Protein AF-A0A840E6S6-F1 (afdb_monomer_lite)

Secondary structure (DSSP, 8-state):
-EEEE-TTT--EEEEETTEEEEEES---S-EEEEEEETTEEEEEEEEEEETTEEEEEEEE-SSS--HHHHHHHHHHHHHHHHHHHHHHHHHHHHHHHHHHHHHHHH-

Organism: NCBI:txid1835722

Structure (mmCIF, N/CA/C/O backbone):
data_AF-A0A840E6S6-F1
#
_entry.id   AF-A0A840E6S6-F1
#
loop_
_atom_site.group_PDB
_atom_site.id
_atom_site.type_symbol
_atom_site.label_atom_id
_atom_site.label_alt_id
_atom_site.label_comp_id
_atom_site.label_asym_id
_atom_site.label_entity_id
_atom_site.label_seq_id
_atom_site.pdbx_PDB_ins_code
_atom_site.Cartn_x
_atom_site.Cartn_y
_atom_site.Cartn_z
_atom_site.occupancy
_atom_site.B_iso_or_equiv
_atom_site.auth_seq_id
_atom_site.auth_comp_id
_atom_site.auth_asym_id
_atom_site.auth_atom_id
_atom_site.pdbx_PDB_model_num
ATOM 1 N N . MET A 1 1 ? -13.758 -4.160 1.257 1.00 87.12 1 MET A N 1
ATOM 2 C CA . MET A 1 1 ? -13.122 -3.766 2.530 1.00 87.12 1 MET A CA 1
ATOM 3 C C . MET A 1 1 ? -13.867 -2.567 3.074 1.00 87.12 1 MET A C 1
ATOM 5 O O . MET A 1 1 ? -14.238 -1.713 2.278 1.00 87.12 1 MET A O 1
ATOM 9 N N . GLY A 1 2 ? -14.141 -2.532 4.372 1.00 90.69 2 GLY A N 1
ATOM 10 C CA . GLY A 1 2 ? -14.861 -1.437 5.012 1.00 90.69 2 GLY A CA 1
ATOM 11 C C . GLY A 1 2 ? -14.272 -1.117 6.377 1.00 90.69 2 GLY A C 1
ATOM 12 O O . GLY A 1 2 ? -13.801 -2.010 7.081 1.00 90.69 2 GLY A O 1
ATOM 13 N N . LEU A 1 3 ? -14.276 0.169 6.712 1.00 94.06 3 LEU A N 1
ATOM 14 C CA . LEU A 1 3 ? -13.801 0.714 7.974 1.00 94.06 3 LEU A CA 1
ATOM 15 C C . LEU A 1 3 ? -14.985 1.365 8.682 1.00 94.06 3 LEU A C 1
ATOM 17 O O . LEU A 1 3 ? -15.647 2.236 8.122 1.00 94.06 3 LEU A O 1
ATOM 21 N N . PHE A 1 4 ? -15.230 0.954 9.916 1.00 94.38 4 PHE A N 1
ATOM 22 C CA . PHE A 1 4 ? -16.108 1.655 10.834 1.00 94.38 4 PHE A CA 1
ATOM 23 C C . PHE A 1 4 ? -15.252 2.364 11.877 1.00 94.38 4 PHE A C 1
ATOM 25 O O . PHE A 1 4 ? -14.385 1.733 12.479 1.00 94.38 4 PHE A O 1
ATOM 32 N N . HIS A 1 5 ? -15.519 3.650 12.095 1.00 94.38 5 HIS A N 1
ATOM 33 C CA . HIS A 1 5 ? -14.901 4.448 13.145 1.00 94.38 5 HIS A CA 1
ATOM 34 C C . HIS A 1 5 ? -15.997 5.184 13.922 1.00 94.38 5 HIS A C 1
ATOM 36 O O . HIS A 1 5 ? -16.735 5.994 13.361 1.00 94.38 5 HIS A O 1
ATOM 42 N N . GLY A 1 6 ? -16.174 4.831 15.195 1.00 91.56 6 GLY A N 1
ATOM 43 C CA . GLY A 1 6 ? -17.267 5.354 16.012 1.00 91.56 6 GLY A CA 1
ATOM 44 C C . GLY A 1 6 ? -17.044 6.805 16.441 1.00 91.56 6 GLY A C 1
ATOM 45 O O . GLY A 1 6 ? -16.104 7.083 17.163 1.00 91.56 6 GLY A O 1
ATOM 46 N N . ASP A 1 7 ? -17.963 7.710 16.118 1.00 85.75 7 ASP A N 1
ATOM 47 C CA . ASP A 1 7 ? -17.850 9.151 16.417 1.00 85.75 7 ASP A CA 1
ATOM 48 C C . ASP A 1 7 ? -17.688 9.488 17.920 1.00 85.75 7 ASP A C 1
ATOM 50 O O . ASP A 1 7 ? -16.918 10.358 18.310 1.00 85.75 7 ASP A O 1
ATOM 54 N N . LYS A 1 8 ? -18.355 8.751 18.818 1.00 86.38 8 LYS A N 1
ATOM 55 C CA . LYS A 1 8 ? -18.269 9.005 20.274 1.00 86.38 8 LYS A CA 1
ATOM 56 C C . LYS A 1 8 ? -17.252 8.128 20.992 1.00 86.38 8 LYS A C 1
ATOM 58 O O . LYS A 1 8 ? -16.564 8.579 21.901 1.00 86.38 8 LYS A O 1
ATOM 63 N N . THR A 1 9 ? -17.215 6.849 20.632 1.00 90.44 9 THR A N 1
ATOM 64 C CA . THR A 1 9 ? -16.385 5.844 21.309 1.00 90.44 9 THR A CA 1
ATOM 65 C C . THR A 1 9 ? -15.012 5.691 20.667 1.00 90.44 9 THR A C 1
ATOM 67 O O . THR A 1 9 ? -14.121 5.094 21.268 1.00 90.44 9 THR A O 1
ATOM 70 N N . GLN A 1 10 ? -14.842 6.211 19.447 1.00 92.00 10 GLN A N 1
ATOM 71 C CA . GLN A 1 10 ? -13.623 6.115 18.645 1.00 92.00 10 GLN A CA 1
ATOM 72 C C . GLN A 1 10 ? -13.163 4.654 18.518 1.00 92.00 10 GLN A C 1
ATOM 74 O O . GLN A 1 10 ? -11.986 4.322 18.550 1.00 92.00 10 GLN A O 1
ATOM 79 N N . HIS A 1 11 ? -14.124 3.726 18.471 1.00 95.50 11 HIS A N 1
ATOM 80 C CA . HIS A 1 11 ? -13.852 2.315 18.228 1.00 95.50 11 HIS A CA 1
ATOM 81 C C . HIS A 1 11 ? -13.716 2.090 16.730 1.00 95.50 11 HIS A C 1
ATOM 83 O O . HIS A 1 11 ? -14.556 2.552 15.954 1.00 95.50 11 HIS A O 1
ATOM 89 N N . VAL A 1 12 ? -12.681 1.357 16.346 1.00 96.19 12 VAL A N 1
ATOM 90 C CA . VAL A 1 12 ? -12.378 1.002 14.970 1.00 96.19 12 VAL A CA 1
ATOM 91 C C . VAL A 1 12 ? -12.694 -0.466 14.741 1.00 96.19 12 VAL A C 1
ATOM 93 O O . VAL A 1 12 ? -12.271 -1.342 15.495 1.00 96.19 12 VAL A O 1
ATOM 96 N N . VAL A 1 13 ? -13.410 -0.735 13.655 1.00 96.00 13 VAL A N 1
ATOM 97 C CA . VAL A 1 13 ? -13.592 -2.082 13.117 1.00 96.00 13 VAL A CA 1
ATOM 98 C C . VAL A 1 13 ? -13.242 -2.050 11.640 1.00 96.00 13 VAL A C 1
ATOM 100 O O . VAL A 1 13 ? -13.873 -1.344 10.856 1.00 96.00 13 VAL A O 1
ATOM 103 N N . LEU A 1 14 ? -12.246 -2.838 11.253 1.00 94.75 14 LEU A N 1
ATOM 104 C CA . LEU A 1 14 ? -11.876 -3.055 9.862 1.00 94.75 14 LEU A CA 1
ATOM 105 C C . LEU A 1 14 ? -12.342 -4.444 9.443 1.00 94.75 14 LEU A C 1
ATOM 107 O O . LEU A 1 14 ? -12.051 -5.438 10.116 1.00 94.75 14 LEU A O 1
ATOM 111 N N . HIS A 1 15 ? -13.047 -4.524 8.320 1.00 93.06 15 HIS A N 1
ATOM 112 C CA . HIS A 1 15 ? -13.541 -5.787 7.789 1.00 93.06 15 HIS A CA 1
ATOM 113 C C . HIS A 1 15 ? -13.269 -5.944 6.290 1.00 93.06 15 HIS A C 1
ATOM 115 O O . HIS A 1 15 ? -13.278 -4.989 5.506 1.00 93.06 15 HIS A O 1
ATOM 121 N N . CYS A 1 16 ? -13.071 -7.192 5.877 1.00 89.69 16 CYS A N 1
ATOM 122 C CA . CYS A 1 16 ? -12.793 -7.603 4.509 1.00 89.69 16 CYS A CA 1
ATOM 123 C C . CYS A 1 16 ? -13.704 -8.780 4.158 1.00 89.69 16 CYS A C 1
ATOM 125 O O . CYS A 1 16 ? -13.657 -9.796 4.844 1.00 89.69 16 CYS A O 1
ATOM 127 N N . ASN A 1 17 ? -14.525 -8.641 3.108 1.00 84.25 17 ASN A N 1
ATOM 128 C CA . ASN A 1 17 ? -15.438 -9.685 2.611 1.00 84.25 17 ASN A CA 1
ATOM 129 C C . ASN A 1 17 ? -16.184 -10.405 3.754 1.00 84.25 17 ASN A C 1
ATOM 131 O O . ASN A 1 17 ? -16.044 -11.609 3.946 1.00 84.25 17 ASN A O 1
ATOM 135 N N . ASP A 1 18 ? -16.898 -9.621 4.566 1.00 85.19 18 ASP A N 1
ATOM 136 C CA . ASP A 1 18 ? -17.703 -10.064 5.717 1.00 85.19 18 ASP A CA 1
ATOM 137 C C . ASP A 1 18 ? -16.940 -10.641 6.921 1.00 85.19 18 ASP A C 1
ATOM 139 O O . ASP A 1 18 ? -17.551 -11.089 7.891 1.00 85.19 18 ASP A O 1
ATOM 143 N N . ARG A 1 19 ? -15.603 -10.582 6.923 1.00 88.88 19 ARG A N 1
ATOM 144 C CA . ARG A 1 19 ? -14.775 -10.963 8.075 1.00 88.88 19 ARG A CA 1
ATOM 145 C C . ARG A 1 19 ? -14.144 -9.745 8.719 1.00 88.88 19 ARG A C 1
ATOM 147 O O . ARG A 1 19 ? -13.518 -8.937 8.038 1.00 88.88 19 ARG A O 1
ATOM 154 N N . VAL A 1 20 ? -14.262 -9.634 10.038 1.00 92.50 20 VAL A N 1
ATOM 155 C CA . VAL A 1 20 ? -13.512 -8.638 10.810 1.00 92.50 20 VAL A CA 1
ATOM 156 C C . VAL A 1 20 ? -12.043 -9.047 10.829 1.00 92.50 20 VAL A C 1
ATOM 158 O O . VAL A 1 20 ? -11.720 -10.171 11.208 1.00 92.50 20 VAL A O 1
ATOM 161 N N . VAL A 1 21 ? -11.168 -8.145 10.391 1.00 92.62 21 VAL A N 1
ATOM 162 C CA . VAL A 1 21 ? -9.717 -8.378 10.302 1.00 92.62 21 VAL A CA 1
ATOM 163 C C . VAL A 1 21 ? -8.939 -7.608 11.363 1.00 92.62 21 VAL A C 1
ATOM 165 O O . VAL A 1 21 ? -7.873 -8.054 11.766 1.00 92.62 21 VAL A O 1
ATOM 168 N N . GLN A 1 22 ? -9.479 -6.484 11.843 1.00 93.69 22 GLN A N 1
ATOM 169 C CA . GLN A 1 22 ? -8.890 -5.702 12.925 1.00 93.69 22 GLN A CA 1
ATOM 170 C C . GLN A 1 22 ? -9.996 -5.044 13.751 1.00 93.69 22 GLN A C 1
ATOM 172 O O . GLN A 1 22 ? -10.973 -4.531 13.203 1.00 93.69 22 GLN A O 1
ATOM 177 N N . ILE A 1 23 ? -9.813 -5.041 15.068 1.00 94.38 23 ILE A N 1
ATOM 178 C CA . ILE A 1 23 ? -10.593 -4.242 16.015 1.00 94.38 23 ILE A CA 1
ATOM 179 C C . ILE A 1 23 ? -9.593 -3.449 16.849 1.00 94.38 23 ILE A C 1
ATOM 181 O O . ILE A 1 23 ? -8.555 -3.992 17.236 1.00 94.38 23 ILE A O 1
ATOM 185 N N . ASP A 1 24 ? -9.890 -2.181 17.097 1.00 95.38 24 ASP A N 1
ATOM 186 C CA . ASP A 1 24 ? -9.098 -1.320 17.971 1.00 95.38 24 ASP A CA 1
ATOM 187 C C . ASP A 1 24 ? -10.029 -0.364 18.723 1.00 95.38 24 ASP A C 1
ATOM 189 O O . ASP A 1 24 ? -11.040 0.089 18.183 1.00 95.38 24 ASP A O 1
ATOM 193 N N . PHE A 1 25 ? -9.739 -0.097 19.990 1.00 94.69 25 PHE A N 1
ATOM 194 C CA . PHE A 1 25 ? -10.633 0.658 20.864 1.00 94.69 25 PHE A CA 1
ATOM 195 C C . PHE A 1 25 ? -10.013 2.007 21.215 1.00 94.69 25 PHE A C 1
ATOM 197 O O . PHE A 1 25 ? -8.847 2.084 21.583 1.00 94.69 25 PHE A O 1
ATOM 204 N N . GLU A 1 26 ? -10.832 3.058 21.163 1.00 92.50 26 GLU A N 1
ATOM 205 C CA . GLU A 1 26 ? -10.457 4.417 21.570 1.00 92.50 26 GLU A CA 1
ATOM 206 C C . GLU A 1 26 ? -9.321 5.034 20.733 1.00 92.50 26 GLU A C 1
ATOM 208 O O . GLU A 1 26 ? -8.408 5.684 21.247 1.00 92.50 26 GLU A O 1
ATOM 213 N N . VAL A 1 27 ? -9.403 4.866 19.415 1.00 92.81 27 VAL A N 1
ATOM 214 C CA . VAL A 1 27 ? -8.466 5.398 18.425 1.00 92.81 27 VAL A CA 1
ATOM 215 C C . VAL A 1 27 ? -8.712 6.892 18.219 1.00 92.81 27 VAL A C 1
ATOM 217 O O . VAL A 1 27 ? -9.405 7.311 17.304 1.00 92.81 27 VAL A O 1
ATOM 220 N N . ARG A 1 28 ? -8.154 7.710 19.111 1.00 91.88 28 ARG A N 1
ATOM 221 C CA . ARG A 1 28 ? -8.280 9.182 19.065 1.00 91.88 28 ARG A CA 1
ATOM 222 C C . ARG A 1 28 ? -7.178 9.876 18.261 1.00 91.88 28 ARG A C 1
ATOM 224 O O . ARG A 1 28 ? -7.283 11.054 17.959 1.00 91.88 28 ARG A O 1
ATOM 231 N N . GLU A 1 29 ? -6.116 9.146 17.951 1.00 92.44 29 GLU A N 1
ATOM 232 C CA . GLU A 1 29 ? -4.914 9.647 17.283 1.00 92.44 29 GLU A CA 1
ATOM 233 C C . GLU A 1 29 ? -4.744 8.967 15.927 1.00 92.44 29 GLU A C 1
ATOM 235 O O . GLU A 1 29 ? -5.330 7.907 15.680 1.00 92.44 29 GLU A O 1
ATOM 240 N N . SER A 1 30 ? -3.884 9.527 15.072 1.00 95.56 30 SER A N 1
ATOM 241 C CA . SER A 1 30 ? -3.587 8.918 13.778 1.00 95.56 30 SER A CA 1
ATOM 242 C C . SER A 1 30 ? -3.051 7.492 13.930 1.00 95.56 30 SER A C 1
ATOM 244 O O . SER A 1 30 ? -2.117 7.225 14.694 1.00 95.56 30 SER A O 1
ATOM 246 N N . ARG A 1 31 ? -3.620 6.556 13.170 1.00 95.88 31 ARG A N 1
ATOM 247 C CA . ARG A 1 31 ? -3.242 5.139 13.174 1.00 95.88 31 ARG A CA 1
ATOM 248 C C . ARG A 1 31 ? -3.227 4.588 11.765 1.00 95.88 31 ARG A C 1
ATOM 250 O O . ARG A 1 31 ? -4.048 4.950 10.935 1.00 95.88 31 ARG A O 1
ATOM 257 N N . THR A 1 32 ? -2.299 3.675 11.506 1.00 96.38 32 THR A N 1
ATOM 258 C CA . THR A 1 32 ? -2.280 2.901 10.264 1.00 96.38 32 THR A CA 1
ATOM 259 C C . THR A 1 32 ? -2.328 1.416 10.585 1.00 96.38 32 THR A C 1
ATOM 261 O O . THR A 1 32 ? -1.558 0.932 11.413 1.00 96.38 32 THR A O 1
ATOM 264 N N . TYR A 1 33 ? -3.230 0.703 9.919 1.00 95.38 33 TYR A N 1
ATOM 265 C CA . TYR A 1 33 ? -3.406 -0.739 10.019 1.00 95.38 33 TYR A CA 1
ATOM 266 C C . TYR A 1 33 ? -2.946 -1.396 8.727 1.00 95.38 33 TYR A C 1
ATOM 268 O O . TYR A 1 33 ? -3.394 -1.020 7.644 1.00 95.38 33 TYR A O 1
ATOM 276 N N . SER A 1 34 ? -2.086 -2.402 8.839 1.00 94.00 34 SER A N 1
ATOM 277 C CA . SER A 1 34 ? -1.645 -3.207 7.703 1.00 94.00 34 SER A CA 1
ATOM 278 C C . SER A 1 34 ? -2.418 -4.519 7.681 1.00 94.00 34 SER A C 1
ATOM 280 O O . SER A 1 34 ? -2.350 -5.300 8.629 1.00 94.00 34 SER A O 1
ATOM 282 N N . VAL A 1 35 ? -3.154 -4.770 6.603 1.00 92.25 35 VAL A N 1
ATOM 283 C CA . VAL A 1 35 ? -3.957 -5.983 6.421 1.00 92.25 35 VAL A CA 1
ATOM 284 C C . VAL A 1 35 ? -3.674 -6.614 5.069 1.00 92.25 35 VAL A C 1
ATOM 286 O O . VAL A 1 35 ? -3.469 -5.916 4.079 1.00 92.25 35 VAL A O 1
ATOM 289 N N . PHE A 1 36 ? -3.682 -7.943 5.015 1.00 89.50 36 PHE A N 1
ATOM 290 C CA . PHE A 1 36 ? -3.590 -8.660 3.749 1.00 89.50 36 PHE A CA 1
ATOM 291 C C . PHE A 1 36 ? -4.980 -8.849 3.134 1.00 89.50 36 PHE A C 1
ATOM 293 O O . PHE A 1 36 ? -5.886 -9.386 3.775 1.00 89.50 36 PHE A O 1
ATOM 300 N N . LEU A 1 37 ? -5.126 -8.426 1.881 1.00 86.62 37 LEU A N 1
ATOM 301 C CA . LEU A 1 37 ? -6.224 -8.790 0.993 1.00 86.62 37 LEU A CA 1
ATOM 302 C C . LEU A 1 37 ? -5.677 -9.762 -0.050 1.00 86.62 37 LEU A C 1
ATOM 304 O O . LEU A 1 37 ? -4.977 -9.359 -0.977 1.00 86.62 37 LEU A O 1
ATOM 308 N N . ASP A 1 38 ? -5.964 -11.050 0.119 1.00 85.19 38 ASP A N 1
ATOM 309 C CA . ASP A 1 38 ? -5.382 -12.128 -0.685 1.00 85.19 38 ASP A CA 1
ATOM 310 C C . ASP A 1 38 ? -3.839 -12.069 -0.712 1.00 85.19 38 ASP A C 1
ATOM 312 O O . ASP A 1 38 ? -3.191 -12.431 0.269 1.00 85.19 38 ASP A O 1
ATOM 316 N N . GLN A 1 39 ? -3.240 -11.620 -1.821 1.00 87.19 39 GLN A N 1
ATOM 317 C CA . GLN A 1 39 ? -1.783 -11.490 -1.994 1.00 87.19 39 GLN A CA 1
ATOM 318 C C . GLN A 1 39 ? -1.289 -10.037 -1.922 1.00 87.19 39 GLN A C 1
ATOM 320 O O . GLN A 1 39 ? -0.103 -9.780 -2.141 1.00 87.19 39 GLN A O 1
ATOM 325 N N . GLU A 1 40 ? -2.179 -9.087 -1.640 1.00 90.38 40 GLU A N 1
ATOM 326 C CA . GLU A 1 40 ? -1.852 -7.671 -1.515 1.00 90.38 40 GLU A CA 1
ATOM 327 C C . GLU A 1 40 ? -1.773 -7.250 -0.055 1.00 90.38 40 GLU A C 1
ATOM 329 O O . GLU A 1 40 ? -2.642 -7.579 0.749 1.00 90.38 40 GLU A O 1
ATOM 334 N N . LEU A 1 41 ? -0.734 -6.486 0.279 1.00 93.50 41 LEU A N 1
ATOM 335 C CA . LEU A 1 41 ? -0.671 -5.776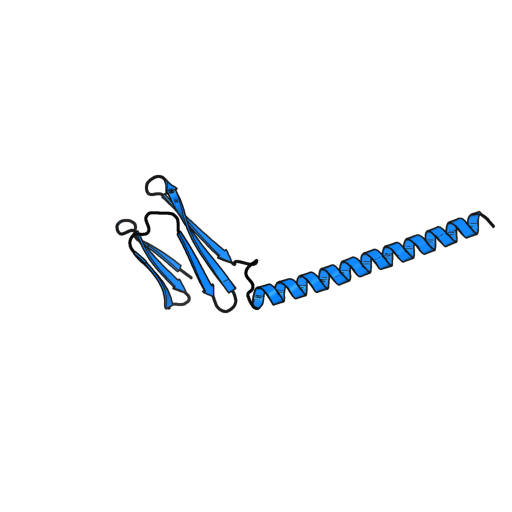 1.546 1.00 93.50 41 LEU A CA 1
ATOM 336 C C . LEU A 1 41 ? -1.353 -4.420 1.369 1.00 93.50 41 LEU A C 1
ATOM 338 O O . LEU A 1 41 ? -0.914 -3.604 0.559 1.00 93.50 41 LEU A O 1
ATOM 342 N N . CYS A 1 42 ? -2.408 -4.180 2.133 1.00 93.62 42 CYS A N 1
ATOM 343 C CA . CYS A 1 42 ? -3.128 -2.919 2.168 1.00 93.62 42 CYS A CA 1
ATOM 344 C C . CYS A 1 42 ? -2.861 -2.197 3.485 1.00 93.62 42 CYS A C 1
ATOM 346 O O . CYS A 1 42 ? -2.822 -2.807 4.551 1.00 93.62 42 CYS A O 1
ATOM 348 N N . GLU A 1 43 ? -2.721 -0.882 3.408 1.00 95.88 43 GLU A N 1
ATOM 349 C CA . GLU A 1 43 ? -2.579 0.005 4.553 1.00 95.88 43 GLU A CA 1
ATOM 350 C C . GLU A 1 43 ? -3.808 0.899 4.648 1.00 95.88 43 GLU A C 1
ATOM 352 O O . GLU A 1 43 ? -4.134 1.631 3.708 1.00 95.88 43 GLU A O 1
ATOM 357 N N . VAL A 1 44 ? -4.486 0.829 5.790 1.00 95.81 44 VAL A N 1
ATOM 358 C CA . VAL A 1 44 ? -5.588 1.720 6.150 1.00 95.81 44 VAL A CA 1
ATOM 359 C C . VAL A 1 44 ? -5.075 2.736 7.133 1.00 95.81 44 VAL A C 1
ATOM 361 O O . VAL A 1 44 ? -4.771 2.379 8.267 1.00 95.81 44 VAL A O 1
ATOM 364 N N . SER A 1 45 ? -5.005 3.985 6.709 1.00 96.25 45 SER A N 1
ATOM 365 C CA . SER A 1 45 ? -4.638 5.110 7.555 1.00 96.25 45 SER A CA 1
ATOM 366 C C . SER A 1 45 ? -5.898 5.845 7.999 1.00 96.25 45 SER A C 1
ATOM 368 O O . SER A 1 45 ? -6.776 6.142 7.187 1.00 96.25 45 SER A O 1
ATOM 370 N N . ILE A 1 46 ? -5.969 6.113 9.295 1.00 95.81 46 ILE A N 1
ATOM 371 C CA . ILE A 1 46 ? -6.858 7.075 9.928 1.00 95.81 46 ILE A CA 1
ATOM 372 C C . ILE A 1 46 ? -5.947 8.218 10.350 1.00 95.81 46 ILE A C 1
ATOM 374 O O . ILE A 1 46 ? -5.090 8.014 11.207 1.00 95.81 46 ILE A O 1
ATOM 378 N N . ASP A 1 47 ? -6.099 9.384 9.741 1.00 95.81 47 ASP A N 1
ATOM 379 C CA . ASP A 1 47 ? -5.268 10.551 10.010 1.00 95.81 47 ASP A CA 1
ATOM 380 C C . ASP A 1 47 ? -6.097 11.595 10.760 1.00 95.81 47 ASP A C 1
ATOM 382 O O . ASP A 1 47 ? -7.081 12.119 10.238 1.00 95.81 47 ASP A O 1
ATOM 386 N N . HIS A 1 48 ? -5.716 11.895 12.001 1.00 93.44 48 HIS A N 1
ATOM 387 C CA . HIS A 1 48 ? -6.336 12.955 12.788 1.00 93.44 48 HIS A CA 1
ATOM 388 C C . HIS A 1 48 ? -5.846 14.313 12.286 1.00 93.44 48 HIS A C 1
ATOM 390 O O . HIS A 1 48 ? -4.673 14.660 12.419 1.00 93.44 48 HIS A O 1
ATOM 396 N N . THR A 1 49 ? -6.746 15.087 11.679 1.00 90.31 49 THR A N 1
ATOM 397 C CA . THR A 1 49 ? -6.419 16.391 11.074 1.00 90.31 49 THR A CA 1
ATOM 398 C C . THR A 1 49 ? -6.742 17.573 11.993 1.00 90.31 49 THR A C 1
ATOM 400 O O . THR A 1 49 ? -6.657 18.733 11.583 1.00 90.31 49 THR A O 1
ATOM 403 N N . GLY A 1 50 ? -7.050 17.283 13.262 1.00 84.31 50 GLY A N 1
ATOM 404 C CA . GLY A 1 50 ? -7.319 18.252 14.320 1.00 84.31 50 GLY A CA 1
ATOM 405 C C . GLY A 1 50 ? -8.806 18.401 14.656 1.00 84.31 50 GLY A C 1
ATOM 406 O O . GLY A 1 50 ? -9.691 18.252 13.811 1.00 84.31 50 GLY A O 1
ATOM 407 N N . GLY A 1 51 ? -9.088 18.728 15.921 1.00 84.56 51 GLY A N 1
ATOM 408 C CA . GLY A 1 51 ? -10.456 18.752 16.450 1.00 84.56 51 GLY A CA 1
ATOM 409 C C . GLY A 1 51 ? -11.084 17.359 16.401 1.00 84.56 51 GLY A C 1
ATOM 410 O O . GLY A 1 51 ? -10.450 16.397 16.813 1.00 84.56 51 GLY A O 1
ATOM 411 N N . ASP A 1 52 ? -12.288 17.249 15.846 1.00 83.56 52 ASP A N 1
ATOM 412 C CA . ASP A 1 52 ? -12.991 15.969 15.653 1.00 83.56 52 ASP A CA 1
ATOM 413 C C . ASP A 1 52 ? -12.934 15.487 14.189 1.00 83.56 52 ASP A C 1
ATOM 415 O O . ASP A 1 52 ? -13.816 14.770 13.716 1.00 83.56 52 ASP A O 1
ATOM 419 N N . ARG A 1 53 ? -11.929 15.934 13.421 1.00 90.00 53 ARG A N 1
ATOM 420 C CA . ARG A 1 53 ? -11.790 15.592 11.999 1.00 90.00 53 ARG A CA 1
ATOM 421 C C . ARG A 1 53 ? -10.778 14.477 11.784 1.00 90.00 53 ARG A C 1
ATOM 423 O O . ARG A 1 53 ? -9.665 14.514 12.307 1.00 90.00 53 ARG A O 1
ATOM 430 N N . TYR A 1 54 ? -11.179 13.528 10.946 1.00 93.06 54 TYR A N 1
ATOM 431 C CA . TYR A 1 54 ? -10.380 12.377 10.561 1.00 93.06 54 TYR A CA 1
ATOM 432 C C . TYR A 1 54 ? -10.462 12.179 9.054 1.00 93.06 54 TYR A C 1
ATOM 434 O O . TYR A 1 54 ? -11.560 12.171 8.491 1.00 93.06 54 TYR A O 1
ATOM 442 N N . ASP A 1 55 ? -9.306 11.972 8.437 1.00 94.81 55 ASP A N 1
ATOM 443 C CA . ASP A 1 55 ? -9.194 11.537 7.054 1.00 94.81 55 ASP A CA 1
ATOM 444 C C . ASP A 1 55 ? -8.910 10.038 7.009 1.00 94.81 55 ASP A C 1
ATOM 446 O O . ASP A 1 55 ? -8.186 9.487 7.839 1.00 94.81 55 ASP A O 1
ATOM 450 N N . TYR A 1 56 ? -9.498 9.363 6.026 1.00 94.25 56 TYR A N 1
ATOM 451 C CA . TYR A 1 56 ? -9.410 7.916 5.886 1.00 94.25 56 TYR A CA 1
ATOM 452 C C . TYR A 1 56 ? -8.826 7.575 4.525 1.00 94.25 56 TYR A C 1
ATOM 454 O O . TYR A 1 56 ? -9.391 7.931 3.490 1.00 94.25 56 TYR A O 1
ATOM 462 N N . THR A 1 57 ? -7.718 6.841 4.523 1.00 95.38 57 THR A N 1
ATOM 463 C CA . THR A 1 57 ? -7.052 6.412 3.292 1.00 95.38 57 THR A CA 1
ATOM 464 C C . THR A 1 57 ? -6.845 4.909 3.308 1.00 95.38 57 THR A C 1
ATOM 466 O O . THR A 1 57 ? -6.401 4.349 4.302 1.00 95.38 57 THR A O 1
ATOM 469 N N . CYS A 1 58 ? -7.117 4.251 2.184 1.00 93.62 58 CYS A N 1
ATOM 470 C CA . CYS A 1 58 ? -6.742 2.861 1.953 1.00 93.62 58 CYS A CA 1
ATOM 471 C C . CYS A 1 58 ? -5.824 2.805 0.735 1.00 93.62 58 CYS A C 1
ATOM 473 O O . CYS A 1 58 ? -6.221 3.214 -0.357 1.00 93.62 58 CYS A O 1
ATOM 475 N N . ARG A 1 59 ? -4.604 2.300 0.914 1.00 94.62 59 ARG A N 1
ATOM 476 C CA . ARG A 1 59 ? -3.603 2.189 -0.153 1.00 94.62 59 ARG A CA 1
ATOM 477 C C . ARG A 1 59 ? -3.045 0.775 -0.226 1.00 94.62 59 ARG A C 1
ATOM 479 O O . ARG A 1 59 ? -2.869 0.124 0.798 1.00 94.62 59 ARG A O 1
ATOM 486 N N . ILE A 1 60 ? -2.747 0.301 -1.432 1.00 94.19 60 ILE A N 1
ATOM 487 C CA . ILE A 1 60 ? -1.966 -0.927 -1.608 1.00 94.19 60 ILE A CA 1
ATOM 488 C C . ILE A 1 60 ? -0.497 -0.555 -1.427 1.00 94.19 60 ILE A C 1
ATOM 490 O O . ILE A 1 60 ? 0.004 0.359 -2.084 1.00 94.19 60 ILE A O 1
ATOM 494 N N . ASN A 1 61 ? 0.201 -1.261 -0.545 1.00 94.50 61 ASN A N 1
ATOM 495 C CA . ASN A 1 61 ? 1.635 -1.106 -0.392 1.00 94.50 61 ASN A CA 1
ATOM 496 C C . ASN A 1 61 ? 2.338 -1.908 -1.499 1.00 94.50 61 ASN A C 1
ATOM 498 O O . ASN A 1 61 ? 2.423 -3.137 -1.445 1.00 94.50 61 ASN A O 1
ATOM 502 N N . HIS A 1 62 ? 2.824 -1.206 -2.524 1.00 92.94 62 HIS A N 1
ATOM 503 C CA . HIS A 1 62 ? 3.547 -1.796 -3.656 1.00 92.94 62 HIS A CA 1
ATOM 504 C C . HIS A 1 62 ? 5.044 -2.017 -3.402 1.00 92.94 62 HIS A C 1
ATOM 506 O O . HIS A 1 62 ? 5.699 -2.674 -4.214 1.00 92.94 62 HIS A O 1
ATOM 512 N N . ASP A 1 63 ? 5.564 -1.499 -2.291 1.00 91.44 63 ASP A N 1
ATOM 513 C CA . ASP A 1 63 ? 6.986 -1.545 -1.943 1.00 91.44 63 ASP A CA 1
ATOM 514 C C . ASP A 1 63 ? 7.309 -2.711 -1.001 1.00 91.44 63 ASP A C 1
ATOM 516 O O . ASP A 1 63 ? 8.429 -3.224 -0.992 1.00 91.44 63 ASP A O 1
ATOM 520 N N . ALA A 1 64 ? 6.320 -3.172 -0.233 1.00 91.88 64 ALA A N 1
ATOM 521 C CA . ALA A 1 64 ? 6.438 -4.356 0.599 1.00 91.88 64 ALA A CA 1
ATOM 522 C C . ALA A 1 64 ? 6.747 -5.601 -0.247 1.00 91.88 64 ALA A C 1
ATOM 524 O O . ALA A 1 64 ? 6.202 -5.788 -1.341 1.00 91.88 64 ALA A O 1
ATOM 525 N N . GLN A 1 65 ? 7.579 -6.492 0.298 1.00 89.94 65 GLN A N 1
ATOM 526 C CA . GLN A 1 65 ? 7.936 -7.770 -0.323 1.00 89.94 65 GLN A CA 1
ATOM 527 C C . GLN A 1 65 ? 6.775 -8.767 -0.224 1.00 89.94 65 GLN A C 1
ATOM 529 O O . GLN A 1 65 ? 6.761 -9.669 0.611 1.00 89.94 65 GLN A O 1
ATOM 534 N N . THR A 1 66 ? 5.770 -8.582 -1.075 1.00 92.12 66 THR A N 1
ATOM 535 C CA . THR A 1 66 ? 4.666 -9.528 -1.265 1.00 92.12 66 THR A CA 1
ATOM 536 C C . THR A 1 66 ? 4.891 -10.343 -2.540 1.00 92.12 66 THR A C 1
ATOM 538 O O . THR A 1 66 ? 5.511 -9.834 -3.480 1.00 92.12 66 THR A O 1
ATOM 541 N N . PRO A 1 67 ? 4.362 -11.580 -2.636 1.00 91.00 67 PRO A N 1
ATOM 542 C CA . PRO A 1 67 ? 4.470 -12.380 -3.857 1.00 91.00 67 PRO A CA 1
ATOM 543 C C . PRO A 1 67 ? 3.990 -11.632 -5.109 1.00 91.00 67 PRO A C 1
ATOM 545 O O . PRO A 1 67 ? 4.625 -11.701 -6.162 1.00 91.00 67 PRO A O 1
ATOM 548 N N . LEU A 1 68 ? 2.908 -10.854 -4.987 1.00 92.69 68 LEU A N 1
ATOM 549 C CA . LEU A 1 68 ? 2.364 -10.095 -6.108 1.00 92.69 68 LEU A CA 1
ATOM 550 C C . LEU A 1 68 ? 3.236 -8.888 -6.485 1.00 92.69 68 LEU A C 1
ATOM 552 O O . LEU A 1 68 ? 3.388 -8.589 -7.672 1.00 92.69 68 LEU A O 1
ATOM 556 N N . ASN A 1 69 ? 3.843 -8.202 -5.513 1.00 93.69 69 ASN A N 1
ATOM 557 C CA . ASN A 1 69 ? 4.764 -7.098 -5.797 1.00 93.69 69 ASN A CA 1
ATOM 558 C C . ASN A 1 69 ? 6.069 -7.591 -6.428 1.00 93.69 69 ASN A C 1
ATOM 560 O O . ASN A 1 69 ? 6.541 -6.969 -7.380 1.00 93.69 69 ASN A O 1
ATOM 564 N N . GLU A 1 70 ? 6.606 -8.729 -5.980 1.00 92.75 70 GLU A N 1
ATOM 565 C CA . GLU A 1 70 ? 7.763 -9.377 -6.612 1.00 92.75 70 GLU A CA 1
ATOM 566 C C . GLU A 1 70 ? 7.459 -9.767 -8.065 1.00 92.75 70 GLU A C 1
ATOM 568 O O . GLU A 1 70 ? 8.235 -9.462 -8.975 1.00 92.75 70 GLU A O 1
ATOM 573 N N . LEU A 1 71 ? 6.275 -10.334 -8.326 1.00 92.56 71 LEU A N 1
ATOM 574 C CA . LEU A 1 71 ? 5.831 -10.623 -9.689 1.00 92.56 71 LEU A CA 1
ATOM 575 C C . LEU A 1 71 ? 5.770 -9.339 -10.537 1.00 92.56 71 LEU A C 1
ATOM 577 O O . LEU A 1 71 ? 6.390 -9.268 -11.600 1.00 92.56 71 LEU A O 1
ATOM 581 N N . ARG A 1 72 ? 5.117 -8.277 -10.049 1.00 92.75 72 ARG A N 1
ATOM 582 C CA . ARG A 1 72 ? 5.053 -6.967 -10.735 1.00 92.75 72 ARG A CA 1
ATOM 583 C C . ARG A 1 72 ? 6.432 -6.365 -10.995 1.00 92.75 72 ARG A C 1
ATOM 585 O O . ARG A 1 72 ? 6.630 -5.707 -12.017 1.00 92.75 72 ARG A O 1
ATOM 592 N N . LYS A 1 73 ? 7.366 -6.526 -10.059 1.00 93.8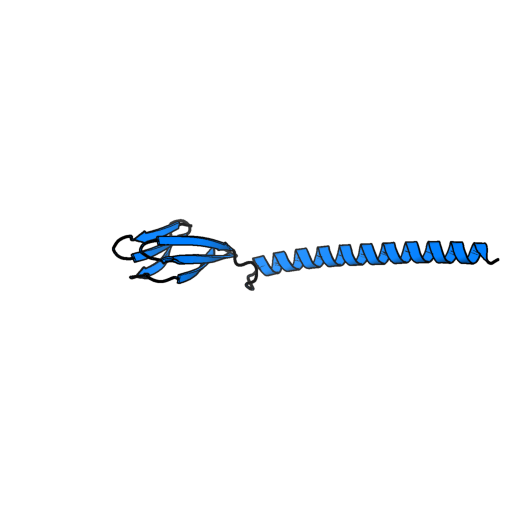8 73 LYS A N 1
ATOM 593 C CA . LYS A 1 73 ? 8.739 -6.032 -10.175 1.00 93.88 73 LYS A CA 1
ATOM 594 C C . LYS A 1 73 ? 9.501 -6.802 -11.248 1.00 93.88 73 LYS A C 1
ATOM 596 O O . LYS A 1 73 ? 10.051 -6.177 -12.145 1.00 93.88 73 LYS A O 1
ATOM 601 N N . SER A 1 74 ? 9.437 -8.133 -11.234 1.00 92.25 74 SER A N 1
ATOM 602 C CA . SER A 1 74 ? 10.090 -8.972 -12.246 1.00 92.25 74 SER A CA 1
ATOM 603 C C . SER A 1 74 ? 9.607 -8.672 -13.672 1.00 92.25 74 SER A C 1
ATOM 605 O O . SER A 1 74 ? 10.422 -8.564 -14.590 1.00 92.25 74 SER A O 1
ATOM 607 N N . HIS A 1 75 ? 8.303 -8.436 -13.860 1.00 93.00 75 HIS A N 1
ATOM 608 C CA . HIS A 1 75 ? 7.755 -8.026 -15.153 1.00 93.00 75 HIS A CA 1
ATOM 609 C C . HIS A 1 75 ? 8.309 -6.670 -15.604 1.00 93.00 75 HIS A C 1
ATOM 611 O O . HIS A 1 75 ? 8.806 -6.561 -16.727 1.00 93.00 75 HIS A O 1
ATOM 617 N N . ARG A 1 76 ? 8.298 -5.660 -14.725 1.00 91.62 76 ARG A N 1
ATOM 618 C CA . ARG A 1 76 ? 8.871 -4.333 -15.013 1.00 91.62 76 ARG A CA 1
ATOM 619 C C . ARG A 1 76 ? 10.362 -4.414 -15.333 1.00 91.62 76 ARG A C 1
ATOM 621 O O . ARG A 1 76 ? 10.817 -3.826 -16.311 1.00 91.62 76 A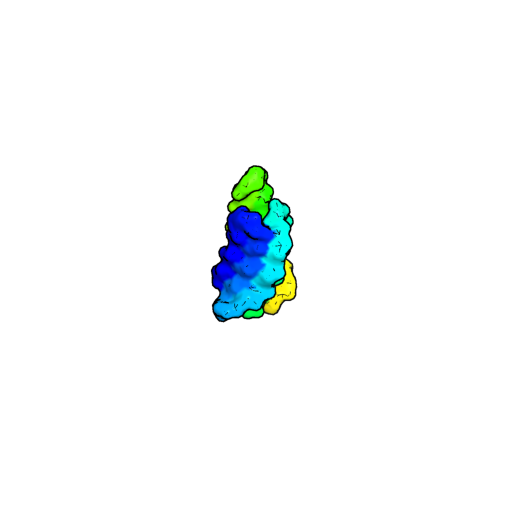RG A O 1
ATOM 628 N N . ASP A 1 77 ? 11.113 -5.198 -14.569 1.00 93.62 77 ASP A N 1
ATOM 629 C CA . ASP A 1 77 ? 12.544 -5.399 -14.788 1.00 93.62 77 ASP A CA 1
ATOM 630 C C . ASP A 1 77 ? 12.821 -6.082 -16.129 1.00 93.62 77 ASP A C 1
ATOM 632 O O . ASP A 1 77 ? 13.760 -5.699 -16.829 1.00 93.62 77 ASP A O 1
ATOM 636 N N . SER A 1 78 ? 11.994 -7.052 -16.530 1.00 92.88 78 SER A N 1
ATOM 637 C CA . SER A 1 78 ? 12.122 -7.703 -17.836 1.00 92.88 78 SER A CA 1
ATOM 638 C C . SER A 1 78 ? 11.879 -6.728 -18.994 1.00 92.88 78 SER A C 1
ATOM 640 O O . SER A 1 78 ? 12.682 -6.683 -19.926 1.00 92.88 78 SER A O 1
ATOM 642 N N . GLN A 1 79 ? 10.849 -5.880 -18.908 1.00 92.50 79 GLN A N 1
ATOM 643 C CA . GLN A 1 79 ? 10.551 -4.868 -19.926 1.00 92.50 79 GLN A CA 1
ATOM 644 C C . GLN A 1 79 ? 11.659 -3.818 -20.016 1.00 92.50 79 GLN A C 1
ATOM 646 O O . GLN A 1 79 ? 12.189 -3.574 -21.097 1.00 92.50 79 GLN A O 1
ATOM 651 N N . ASN A 1 80 ? 12.103 -3.291 -18.875 1.00 93.62 80 ASN A N 1
ATOM 652 C CA . ASN A 1 80 ? 13.199 -2.327 -18.816 1.00 93.62 80 ASN A CA 1
ATOM 653 C C . ASN A 1 80 ? 14.500 -2.895 -19.400 1.00 93.62 80 ASN A C 1
ATOM 655 O O . ASN A 1 80 ? 15.253 -2.179 -20.060 1.00 93.62 80 ASN A O 1
ATOM 659 N N . ARG A 1 81 ? 14.793 -4.181 -19.160 1.00 93.44 81 ARG A N 1
ATOM 660 C CA . ARG A 1 81 ? 15.952 -4.855 -19.764 1.00 93.44 81 ARG A CA 1
ATOM 661 C C . ARG A 1 81 ? 15.822 -4.908 -21.282 1.00 93.44 81 ARG A C 1
ATOM 663 O O . ARG A 1 81 ? 16.767 -4.531 -21.965 1.00 93.44 81 ARG A O 1
ATOM 670 N N . LEU A 1 82 ? 14.661 -5.309 -21.801 1.00 92.88 82 LEU A N 1
ATOM 671 C CA . LEU A 1 82 ? 14.402 -5.362 -23.242 1.00 92.88 82 LEU A CA 1
ATOM 672 C C . LEU A 1 82 ? 14.522 -3.981 -23.902 1.00 92.88 82 LEU A C 1
ATOM 674 O O . LEU A 1 82 ? 15.169 -3.854 -24.941 1.00 92.88 82 LEU A O 1
ATOM 678 N N . GLU A 1 83 ? 13.958 -2.941 -23.288 1.00 93.62 83 GLU A N 1
ATOM 679 C CA . GLU A 1 83 ? 14.055 -1.564 -23.782 1.00 93.62 83 GLU A CA 1
ATOM 680 C C . GLU A 1 83 ? 15.501 -1.064 -23.807 1.00 93.62 83 GLU A C 1
ATOM 682 O O . GLU A 1 83 ? 15.961 -0.548 -24.828 1.00 93.62 83 GLU A O 1
ATOM 687 N N . LYS A 1 84 ? 16.259 -1.286 -22.725 1.00 94.62 84 LYS A N 1
ATOM 688 C CA . LYS A 1 84 ? 17.686 -0.940 -22.665 1.00 94.62 84 LYS A CA 1
ATOM 689 C C . LYS A 1 84 ? 18.481 -1.661 -23.748 1.00 94.62 84 LYS A C 1
ATOM 691 O O . LYS A 1 84 ? 19.263 -1.024 -24.451 1.00 94.62 84 LYS A O 1
ATOM 696 N N . THR A 1 85 ? 18.260 -2.963 -23.930 1.00 94.81 85 THR A N 1
ATOM 697 C CA . THR A 1 85 ? 18.919 -3.737 -24.990 1.00 94.81 85 THR A CA 1
ATOM 698 C C . THR A 1 85 ? 18.568 -3.200 -26.378 1.00 94.81 85 THR A C 1
ATOM 700 O O . THR A 1 85 ? 19.457 -3.070 -27.217 1.00 94.81 85 THR A O 1
ATOM 703 N N . ARG A 1 86 ? 17.307 -2.818 -26.621 1.00 96.00 86 ARG A N 1
ATOM 704 C CA . ARG A 1 86 ? 16.869 -2.229 -27.895 1.00 96.00 86 ARG A CA 1
ATOM 705 C C . ARG A 1 86 ? 17.551 -0.890 -28.181 1.00 96.00 86 ARG A C 1
ATOM 707 O O . ARG A 1 86 ? 17.994 -0.673 -29.306 1.00 96.00 86 ARG A O 1
ATOM 714 N N . ILE A 1 87 ? 17.658 -0.014 -27.180 1.00 96.50 87 ILE A N 1
ATOM 715 C CA . ILE A 1 87 ? 18.328 1.290 -27.311 1.00 96.50 87 ILE A CA 1
ATOM 716 C C . ILE A 1 87 ? 19.819 1.103 -27.603 1.00 96.50 87 ILE A C 1
ATOM 718 O O . ILE A 1 87 ? 20.346 1.738 -28.515 1.00 96.50 87 ILE A O 1
ATOM 722 N N . ILE A 1 88 ? 20.487 0.199 -26.879 1.00 97.25 88 ILE A N 1
ATOM 723 C CA . ILE A 1 88 ? 21.907 -0.110 -27.103 1.00 97.25 88 ILE A CA 1
ATOM 724 C C . ILE A 1 88 ? 22.118 -0.640 -28.525 1.00 97.25 88 ILE A C 1
ATOM 726 O O . ILE A 1 88 ? 22.978 -0.134 -29.243 1.00 97.25 88 ILE A O 1
ATOM 730 N N . ALA A 1 89 ? 21.303 -1.604 -28.964 1.00 97.31 89 ALA A N 1
ATOM 731 C CA . ALA A 1 89 ? 21.400 -2.163 -30.309 1.00 97.31 89 ALA A CA 1
ATOM 732 C C . ALA A 1 89 ? 21.204 -1.093 -31.398 1.00 97.31 89 ALA A C 1
ATOM 734 O O . ALA A 1 89 ? 21.997 -1.022 -32.336 1.00 97.31 89 ALA A O 1
ATOM 735 N N . ALA A 1 90 ? 20.200 -0.221 -31.255 1.00 97.06 90 ALA A N 1
ATOM 736 C CA . ALA A 1 90 ? 19.970 0.883 -32.186 1.00 97.06 90 ALA A CA 1
ATOM 737 C C . ALA A 1 90 ? 21.158 1.862 -32.227 1.00 97.06 90 ALA A C 1
ATOM 739 O O . ALA A 1 90 ? 21.595 2.253 -33.309 1.00 97.06 90 ALA A O 1
ATOM 740 N N . GLY A 1 91 ? 21.725 2.207 -31.066 1.00 97.19 91 GLY A N 1
ATOM 741 C CA . GLY A 1 91 ? 22.912 3.059 -30.970 1.00 97.19 91 GLY A CA 1
ATOM 742 C C . GLY A 1 91 ? 24.131 2.459 -31.673 1.00 97.19 91 GLY A C 1
ATOM 743 O O . GLY A 1 91 ? 24.808 3.158 -32.426 1.00 97.19 91 GLY A O 1
ATOM 744 N N . CYS A 1 92 ? 24.376 1.155 -31.502 1.00 97.56 92 CYS A N 1
ATOM 745 C CA . CYS A 1 92 ? 25.445 0.448 -32.209 1.00 97.56 92 CYS A CA 1
ATOM 746 C C . CYS A 1 92 ? 25.257 0.487 -33.732 1.00 97.56 92 CYS A C 1
ATOM 748 O O . CYS A 1 92 ? 26.218 0.743 -34.453 1.00 97.56 92 CYS A O 1
ATOM 750 N N . VAL A 1 93 ? 24.032 0.283 -34.231 1.00 97.56 93 VAL A N 1
ATOM 751 C CA . VAL A 1 93 ? 23.736 0.353 -35.673 1.00 97.56 93 VAL A CA 1
ATOM 752 C C . VAL A 1 93 ? 24.014 1.752 -36.227 1.00 97.56 93 VAL A C 1
ATOM 754 O O . VAL A 1 93 ? 24.662 1.878 -37.264 1.00 97.56 93 VAL A O 1
ATOM 757 N N . VAL A 1 94 ? 23.589 2.806 -35.525 1.00 97.31 94 VAL A N 1
ATOM 758 C CA . VAL A 1 94 ? 23.858 4.195 -35.935 1.00 97.31 94 VAL A CA 1
ATOM 759 C C . VAL A 1 94 ? 25.360 4.484 -35.959 1.00 97.31 94 VAL A C 1
ATOM 761 O O . VAL A 1 94 ? 25.853 5.047 -36.933 1.00 97.31 94 VAL A O 1
ATOM 764 N N . LEU A 1 95 ? 26.103 4.055 -34.933 1.00 97.00 95 LEU A N 1
ATOM 765 C CA . LEU A 1 95 ? 27.561 4.205 -34.878 1.00 97.00 95 LEU A CA 1
ATOM 766 C C . LEU A 1 95 ? 28.263 3.513 -36.051 1.00 97.00 95 LEU A C 1
ATOM 768 O O . LEU A 1 95 ? 29.161 4.101 -36.650 1.00 97.00 95 LEU A O 1
ATOM 772 N N . LEU A 1 96 ? 27.836 2.297 -36.404 1.00 96.69 96 LEU A N 1
ATOM 773 C CA . LEU A 1 96 ? 28.376 1.573 -37.556 1.00 96.69 96 LEU A CA 1
ATOM 774 C C . LEU A 1 96 ? 28.108 2.325 -38.862 1.00 96.69 96 LEU A C 1
ATOM 776 O O . LEU A 1 96 ? 29.029 2.501 -39.654 1.00 96.69 96 LEU A O 1
ATOM 780 N N . ILE A 1 97 ? 26.884 2.816 -39.073 1.00 96.31 97 ILE A N 1
ATOM 781 C CA . ILE A 1 97 ? 26.536 3.604 -40.266 1.00 96.31 97 ILE A CA 1
ATOM 782 C C . ILE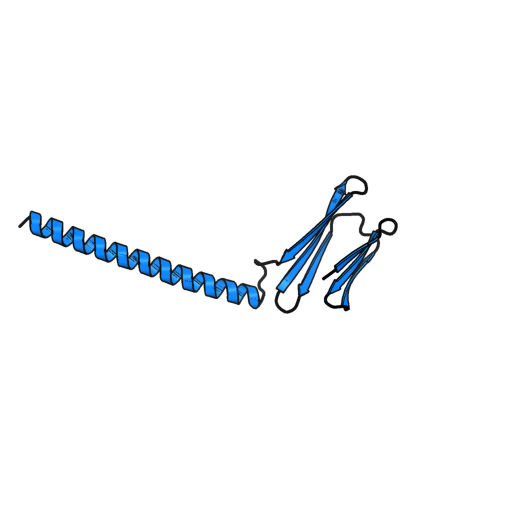 A 1 97 ? 27.416 4.856 -40.359 1.00 96.31 97 ILE A C 1
ATOM 784 O O . ILE A 1 97 ? 27.997 5.114 -41.409 1.00 96.31 97 ILE A O 1
ATOM 788 N N . VAL A 1 98 ? 2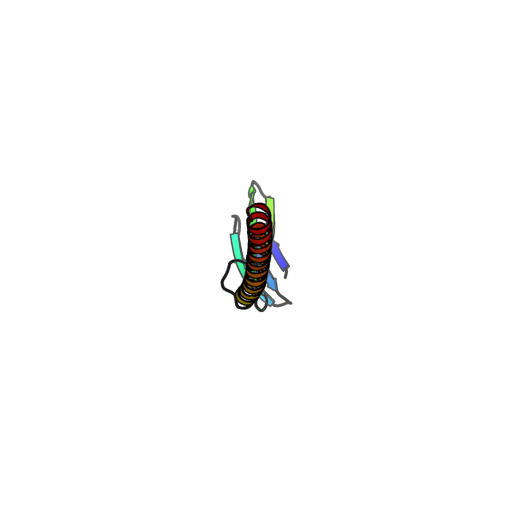7.566 5.606 -39.263 1.00 96.31 98 VAL A N 1
ATOM 789 C CA . VAL A 1 98 ? 28.422 6.803 -39.222 1.00 96.31 98 VAL A CA 1
ATOM 790 C C . VAL A 1 98 ? 29.880 6.453 -39.523 1.00 96.31 98 VAL A C 1
ATOM 792 O O . VAL A 1 98 ? 30.520 7.144 -40.312 1.00 96.31 98 VAL A O 1
ATOM 795 N N . PHE A 1 99 ? 30.397 5.363 -38.951 1.00 96.38 99 PHE A N 1
ATOM 796 C CA . PHE A 1 99 ? 31.754 4.890 -39.216 1.00 96.38 99 PHE A CA 1
ATOM 797 C C . PHE A 1 99 ? 31.973 4.567 -40.702 1.00 96.38 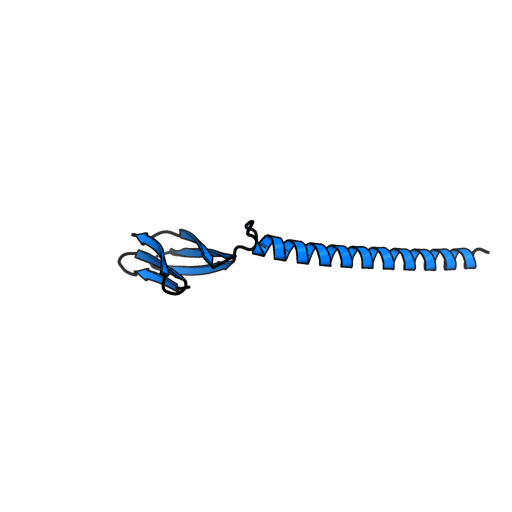99 PHE A C 1
ATOM 799 O O . PHE A 1 99 ? 32.954 5.025 -41.286 1.00 96.38 99 PHE A O 1
ATOM 806 N N . PHE A 1 100 ? 31.042 3.842 -41.334 1.00 95.00 100 PHE A N 1
ATOM 807 C CA . PHE A 1 100 ? 31.109 3.543 -42.767 1.00 95.00 100 PHE A CA 1
ATOM 808 C C . PHE A 1 100 ? 31.039 4.807 -43.631 1.00 95.00 100 PHE A C 1
ATOM 810 O O . PHE A 1 100 ? 31.819 4.933 -44.573 1.00 95.00 100 PHE A O 1
ATOM 817 N N . LEU A 1 101 ? 30.161 5.759 -43.297 1.00 94.94 101 LEU A N 1
ATOM 818 C CA . LEU A 1 101 ? 30.040 7.023 -44.029 1.00 94.94 101 LEU A CA 1
ATOM 819 C C . LEU A 1 101 ? 31.330 7.852 -43.955 1.00 94.94 101 LEU A C 1
ATOM 821 O O . LEU A 1 101 ? 31.812 8.320 -44.985 1.00 94.94 101 LEU A O 1
ATOM 825 N N . ILE A 1 102 ? 31.931 7.985 -42.768 1.00 94.50 102 ILE A N 1
ATOM 826 C CA . ILE A 1 102 ? 33.201 8.708 -42.590 1.00 94.50 102 ILE A CA 1
ATOM 827 C C . ILE A 1 102 ? 34.337 7.998 -43.332 1.00 94.50 102 ILE A C 1
ATOM 829 O O . ILE A 1 102 ? 35.099 8.651 -44.040 1.00 94.50 102 ILE A O 1
ATOM 833 N N . GLY A 1 103 ? 34.434 6.669 -43.219 1.00 88.19 103 GLY A N 1
ATOM 834 C CA . GLY A 1 103 ? 35.443 5.883 -43.933 1.00 88.19 103 GLY A CA 1
ATOM 835 C C . GLY A 1 103 ? 35.342 6.038 -45.452 1.00 88.19 103 GLY A C 1
ATOM 836 O O . GLY A 1 103 ? 36.359 6.208 -46.117 1.00 88.19 103 GLY A O 1
ATOM 837 N N . SER A 1 104 ? 34.119 6.062 -45.991 1.00 85.12 104 SER A N 1
ATOM 838 C CA . SER A 1 104 ? 33.877 6.278 -47.423 1.00 85.12 104 SER A CA 1
ATOM 839 C C . SER A 1 104 ? 34.152 7.704 -47.908 1.00 85.12 104 SER A C 1
ATOM 841 O O . SER A 1 104 ? 34.373 7.893 -49.095 1.00 85.12 104 SER A O 1
ATOM 843 N N . ALA A 1 105 ? 34.141 8.702 -47.019 1.00 81.06 105 ALA A N 1
ATOM 844 C CA . ALA A 1 105 ? 34.441 10.093 -47.365 1.00 81.06 105 ALA A CA 1
ATOM 845 C C . ALA A 1 105 ? 35.945 10.425 -47.299 1.00 81.06 105 ALA A C 1
ATOM 847 O O . ALA A 1 105 ? 36.360 11.464 -47.809 1.00 81.06 105 ALA A O 1
ATOM 848 N N . LEU A 1 106 ? 36.744 9.582 -46.632 1.00 76.88 106 LEU A N 1
ATOM 849 C CA . LEU A 1 106 ? 38.191 9.761 -46.462 1.00 76.88 106 LEU A CA 1
ATOM 850 C C . LEU A 1 106 ? 39.046 8.944 -47.453 1.00 76.88 106 LEU A C 1
ATOM 852 O O . LEU A 1 106 ? 40.239 9.224 -47.560 1.00 76.88 106 LEU A O 1
ATOM 856 N N . SER A 1 107 ? 38.470 7.930 -48.116 1.00 65.94 107 SER A N 1
ATOM 857 C CA . SER A 1 107 ? 39.083 7.191 -49.244 1.00 65.94 107 SER A CA 1
ATOM 858 C C . SER A 1 107 ? 38.768 7.850 -50.577 1.00 65.94 107 SER A C 1
ATOM 860 O O . SER A 1 107 ? 39.646 7.782 -51.463 1.00 65.94 107 SER A O 1
#

Sequence (107 aa):
MGLFHGDKTQHVVLHCNDRVVQIDFEVRESRTYSVFLDQELCEVSIDHTGGDRYDYTCRINHDAQTPLNELRKSHRDSQNRLEKTRIIAAGCVVLLIVFFLIGSALS

Radius of gyration: 26.54 Å; chains: 1; bounding box: 57×31×71 Å

pLDDT: mean 92.37, std 4.63, range [65.94, 97.56]

Foldseek 3Di:
DDWDQDLPFRWIWDDDPPHTPDTDTPCPAWDWDWDDDPQWTKIWIWHDPDDSDTDIDIDTDLPDPTPVSVVVVVVVVVVVVVVVVVVVVVVVVVVVVVVVVVVVVVD